Protein AF-A0A7W0UI77-F1 (afdb_monomer_lite)

pLDDT: mean 86.7, std 14.4, range [35.25, 97.12]

Structure (mmCIF, N/CA/C/O backbone):
data_AF-A0A7W0UI77-F1
#
_entry.id   AF-A0A7W0UI77-F1
#
loop_
_atom_site.group_PDB
_atom_site.id
_atom_site.type_symbol
_atom_site.label_atom_id
_atom_site.label_alt_id
_atom_site.label_comp_id
_atom_site.label_asym_id
_atom_site.label_entity_id
_atom_site.label_seq_id
_atom_site.pdbx_PDB_ins_code
_atom_site.Cartn_x
_atom_site.Cartn_y
_atom_site.Cartn_z
_atom_site.occupancy
_atom_site.B_iso_or_equiv
_atom_site.auth_seq_id
_atom_site.auth_comp_id
_atom_site.auth_asym_id
_atom_site.auth_atom_id
_atom_site.pdbx_PDB_model_num
ATOM 1 N N . MET A 1 1 ? -28.082 17.204 6.069 1.00 41.34 1 MET A N 1
ATOM 2 C CA . MET A 1 1 ? -27.143 16.348 6.825 1.00 41.34 1 MET A CA 1
ATOM 3 C C . MET A 1 1 ? -27.228 14.970 6.197 1.00 41.34 1 MET A C 1
ATOM 5 O O . MET A 1 1 ? -28.080 14.189 6.594 1.00 41.34 1 MET A O 1
ATOM 9 N N . ASN A 1 2 ? -26.470 14.737 5.125 1.00 35.25 2 ASN A N 1
ATOM 10 C CA . ASN A 1 2 ? -26.572 13.491 4.370 1.00 35.25 2 ASN A CA 1
ATOM 11 C C . ASN A 1 2 ? -25.598 12.475 4.951 1.00 35.25 2 ASN A C 1
ATOM 13 O O . ASN A 1 2 ? -24.449 12.805 5.237 1.00 35.25 2 ASN A O 1
ATOM 17 N N . ALA A 1 3 ? -26.126 11.277 5.182 1.00 41.31 3 ALA A N 1
ATOM 18 C CA . ALA A 1 3 ? -25.407 10.121 5.668 1.00 41.31 3 ALA A CA 1
ATOM 19 C C . ALA A 1 3 ? -24.147 9.891 4.823 1.00 41.31 3 ALA A C 1
ATOM 21 O O . ALA A 1 3 ? -24.226 9.795 3.603 1.00 41.31 3 ALA A O 1
ATOM 22 N N . THR A 1 4 ? -23.022 9.877 5.533 1.00 49.25 4 THR A N 1
ATOM 23 C CA . THR A 1 4 ? -21.712 9.316 5.210 1.00 49.25 4 THR A CA 1
ATOM 24 C C . THR A 1 4 ? -21.568 8.824 3.771 1.00 49.25 4 THR A C 1
ATOM 26 O O . THR A 1 4 ? -22.007 7.727 3.433 1.00 49.25 4 THR A O 1
ATOM 29 N N . GLU A 1 5 ? -20.903 9.622 2.936 1.00 45.97 5 GLU A N 1
ATOM 30 C CA . GLU A 1 5 ? -20.193 9.100 1.772 1.00 45.97 5 GLU A CA 1
ATOM 31 C C . GLU A 1 5 ? -19.288 7.967 2.268 1.00 45.97 5 GLU A C 1
ATOM 33 O O . GLU A 1 5 ? -18.252 8.200 2.893 1.00 45.97 5 GLU A O 1
ATOM 38 N N . ASP A 1 6 ? -19.730 6.729 2.056 1.00 52.91 6 ASP A N 1
ATOM 39 C CA . ASP A 1 6 ? -18.908 5.528 2.134 1.00 52.91 6 ASP A CA 1
ATOM 40 C C . ASP A 1 6 ? -17.866 5.649 1.019 1.00 52.91 6 ASP A C 1
ATOM 42 O O . ASP A 1 6 ? -17.996 5.094 -0.073 1.00 52.91 6 ASP A O 1
ATOM 46 N N . VAL A 1 7 ? -16.848 6.481 1.247 1.00 58.25 7 VAL A N 1
ATOM 47 C CA . VAL A 1 7 ? -15.640 6.461 0.435 1.00 58.25 7 VAL A CA 1
ATOM 48 C C . VAL A 1 7 ? -15.029 5.107 0.734 1.00 58.25 7 VAL A C 1
ATOM 50 O O . VAL A 1 7 ? -14.342 4.960 1.745 1.00 58.25 7 VAL A O 1
ATOM 53 N N . ARG A 1 8 ? -15.351 4.100 -0.087 1.00 67.00 8 ARG A N 1
ATOM 54 C CA . ARG A 1 8 ? -14.815 2.745 0.052 1.00 67.00 8 ARG A CA 1
ATOM 55 C C . ARG A 1 8 ? -13.307 2.853 0.228 1.00 67.00 8 ARG A C 1
ATOM 57 O O . ARG A 1 8 ? -12.580 3.175 -0.712 1.00 67.00 8 ARG A O 1
ATOM 64 N N . GLN A 1 9 ? -12.838 2.633 1.450 1.00 87.56 9 GLN A N 1
ATOM 65 C CA . GLN A 1 9 ? -11.420 2.646 1.747 1.00 87.56 9 GLN A CA 1
ATOM 66 C C . GLN A 1 9 ? -10.865 1.342 1.193 1.00 87.56 9 GLN A C 1
ATOM 68 O O . GLN A 1 9 ? -11.04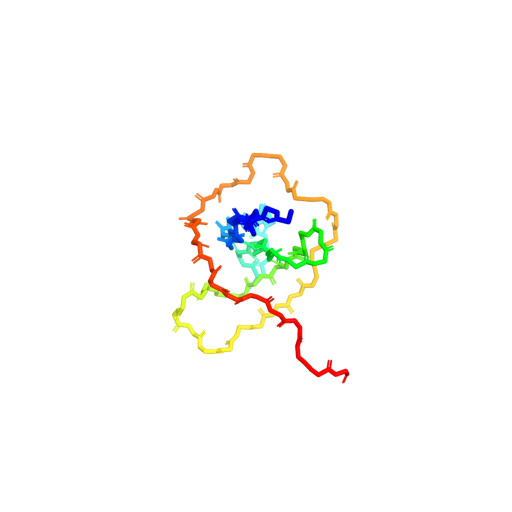6 0.290 1.792 1.00 87.56 9 GLN A O 1
ATOM 73 N N . ILE A 1 10 ? -10.267 1.388 0.006 1.00 92.94 10 ILE A N 1
ATOM 74 C CA . ILE A 1 10 ? -9.680 0.203 -0.616 1.00 92.94 10 ILE A CA 1
ATOM 75 C C . ILE A 1 10 ? -8.198 0.150 -0.263 1.00 92.94 10 ILE A C 1
ATOM 77 O O . ILE A 1 10 ? -7.444 1.084 -0.540 1.00 92.94 10 ILE A O 1
ATOM 81 N N . PHE A 1 11 ? -7.800 -0.954 0.356 1.00 93.31 11 PHE A N 1
ATOM 82 C CA . PHE A 1 11 ? -6.412 -1.365 0.474 1.00 93.31 11 PHE A CA 1
ATOM 83 C C . PHE A 1 11 ? -6.028 -2.137 -0.786 1.00 93.31 11 PHE A C 1
ATOM 85 O O . PHE A 1 11 ? -6.699 -3.105 -1.140 1.00 93.31 11 PHE A O 1
ATOM 92 N N . VAL A 1 12 ? -4.970 -1.700 -1.465 1.00 94.94 12 VAL A N 1
ATOM 93 C CA . VAL A 1 12 ? -4.527 -2.306 -2.727 1.00 94.94 12 VAL A CA 1
ATOM 94 C C . VAL A 1 12 ? -3.164 -2.947 -2.531 1.00 94.94 12 VAL A C 1
ATOM 96 O O . VAL A 1 12 ? -2.260 -2.319 -1.975 1.00 94.94 12 VAL A O 1
ATOM 99 N N . VAL A 1 13 ? -3.008 -4.167 -3.033 1.00 95.75 13 VAL A N 1
ATOM 100 C CA . VAL A 1 13 ? -1.733 -4.880 -3.113 1.00 95.75 13 VAL A CA 1
ATOM 101 C C . VAL A 1 13 ? -1.355 -5.025 -4.578 1.00 95.75 13 VAL A C 1
ATOM 103 O O . VAL A 1 13 ? -2.154 -5.494 -5.384 1.00 95.75 13 VAL A O 1
ATOM 106 N N . ALA A 1 14 ? -0.125 -4.661 -4.919 1.00 96.94 14 ALA A N 1
ATOM 107 C CA . ALA A 1 14 ? 0.432 -4.841 -6.250 1.00 96.94 14 ALA A CA 1
ATOM 108 C C . ALA A 1 14 ? 1.840 -5.430 -6.194 1.00 96.94 14 ALA A C 1
ATOM 110 O O . ALA A 1 14 ? 2.494 -5.425 -5.147 1.00 96.94 14 ALA A O 1
ATOM 111 N N . ARG A 1 15 ? 2.322 -5.925 -7.330 1.00 96.75 15 ARG A N 1
ATOM 112 C CA . ARG A 1 15 ? 3.718 -6.333 -7.480 1.00 96.75 15 ARG A CA 1
ATOM 113 C C . ARG A 1 15 ? 4.623 -5.103 -7.549 1.00 96.75 15 ARG A C 1
ATOM 115 O O . ARG A 1 15 ? 4.307 -4.135 -8.238 1.00 96.75 15 ARG A 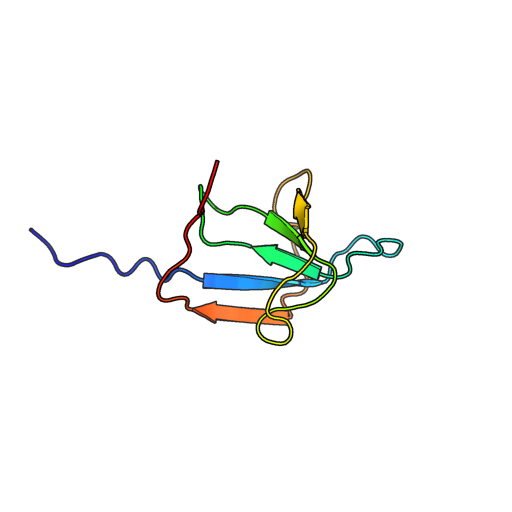O 1
ATOM 122 N N . ASN A 1 16 ? 5.748 -5.138 -6.838 1.00 95.94 16 ASN A N 1
ATOM 123 C CA . ASN A 1 16 ? 6.774 -4.111 -6.979 1.00 95.94 16 ASN A CA 1
ATOM 124 C C . ASN A 1 16 ? 7.492 -4.285 -8.329 1.00 95.94 16 ASN A C 1
ATOM 126 O O . ASN A 1 16 ? 8.033 -5.367 -8.562 1.00 95.94 16 ASN A O 1
ATOM 130 N N . PRO A 1 17 ? 7.508 -3.265 -9.211 1.00 93.31 17 PRO A N 1
ATOM 131 C CA . PRO A 1 17 ? 8.213 -3.344 -10.491 1.00 93.31 17 PRO A CA 1
ATOM 132 C C . PRO A 1 17 ? 9.743 -3.395 -10.355 1.00 93.31 17 PRO A C 1
ATOM 134 O O . PRO A 1 17 ? 10.421 -3.729 -11.318 1.00 93.31 17 PRO A O 1
ATOM 137 N N . GLU A 1 18 ? 10.307 -3.065 -9.190 1.00 91.81 18 GLU A N 1
ATOM 138 C CA . GLU A 1 18 ? 11.752 -3.158 -8.955 1.00 91.81 18 GLU A CA 1
ATOM 139 C C . GLU A 1 18 ? 12.198 -4.620 -8.778 1.00 91.81 18 GLU A C 1
ATOM 141 O O . GLU A 1 18 ? 12.065 -5.193 -7.693 1.00 91.81 18 GLU A O 1
ATOM 146 N N . GLU A 1 19 ? 12.759 -5.211 -9.834 1.00 85.19 19 GLU A N 1
ATOM 147 C CA . GLU A 1 19 ? 13.094 -6.644 -9.912 1.00 85.19 19 GLU A CA 1
ATOM 148 C C . GLU A 1 19 ? 14.093 -7.116 -8.837 1.00 85.19 19 GLU A C 1
ATOM 150 O O . GLU A 1 19 ? 13.934 -8.204 -8.283 1.00 85.19 19 GLU A O 1
ATOM 155 N N . ASP A 1 20 ? 15.075 -6.286 -8.472 1.00 90.12 20 ASP A N 1
ATOM 156 C CA . ASP A 1 20 ? 16.102 -6.615 -7.466 1.00 90.12 20 ASP A CA 1
ATOM 157 C C . ASP A 1 20 ? 15.692 -6.275 -6.018 1.00 90.12 20 ASP A C 1
ATOM 159 O O . ASP A 1 20 ? 16.477 -6.410 -5.069 1.00 90.12 20 ASP A O 1
ATOM 163 N N . SER A 1 21 ? 14.458 -5.808 -5.810 1.00 93.12 21 SER A N 1
ATOM 164 C CA . SER A 1 21 ? 13.991 -5.391 -4.492 1.00 93.12 21 SER A CA 1
ATOM 165 C C . SER A 1 21 ? 13.685 -6.584 -3.585 1.00 93.12 21 SER A C 1
ATOM 167 O O . SER A 1 21 ? 12.907 -7.478 -3.911 1.00 93.12 21 SER A O 1
ATOM 169 N N . LYS A 1 22 ? 14.196 -6.544 -2.346 1.00 95.50 22 LYS A N 1
ATOM 170 C CA . LYS A 1 22 ? 13.800 -7.486 -1.275 1.00 95.50 22 LYS A CA 1
ATOM 171 C C . LYS A 1 22 ? 12.378 -7.239 -0.747 1.00 95.50 22 LYS A C 1
ATOM 173 O O . LYS A 1 22 ? 11.942 -7.930 0.176 1.00 95.50 22 LYS A O 1
ATOM 178 N N . LEU A 1 23 ? 11.688 -6.231 -1.279 1.00 96.88 23 LEU A N 1
ATOM 179 C CA . LEU A 1 23 ? 10.320 -5.848 -0.947 1.00 96.88 23 LEU A CA 1
ATOM 180 C C . LEU A 1 23 ? 9.456 -6.022 -2.207 1.00 96.88 23 LEU A C 1
ATOM 182 O O . LEU A 1 23 ? 9.279 -5.059 -2.957 1.00 96.88 23 LEU A O 1
ATOM 186 N N . PRO A 1 24 ? 8.969 -7.245 -2.479 1.00 96.12 24 PRO A N 1
ATOM 187 C CA . PRO A 1 24 ? 8.361 -7.595 -3.763 1.00 96.12 24 PRO A CA 1
ATOM 188 C C . PRO A 1 24 ? 6.937 -7.056 -3.954 1.00 96.12 24 PRO A C 1
ATOM 190 O O . PRO A 1 24 ? 6.353 -7.251 -5.019 1.00 96.12 24 PRO A O 1
ATOM 193 N N . PHE A 1 25 ? 6.367 -6.383 -2.951 1.00 96.69 25 PHE A N 1
ATOM 194 C CA . PHE A 1 25 ? 4.997 -5.878 -2.990 1.00 96.69 25 PHE A CA 1
ATOM 195 C C . PHE A 1 25 ? 4.943 -4.362 -2.818 1.00 96.69 25 PHE A C 1
ATOM 197 O O . PHE A 1 25 ? 5.734 -3.789 -2.068 1.00 96.69 25 PHE A O 1
ATOM 204 N N . LEU A 1 26 ? 3.959 -3.733 -3.457 1.00 96.88 26 LEU A N 1
ATOM 205 C CA . LEU A 1 26 ? 3.504 -2.377 -3.170 1.00 96.88 26 LEU A CA 1
ATOM 206 C C . LEU A 1 26 ? 2.142 -2.431 -2.484 1.00 96.88 26 LEU A C 1
ATOM 208 O O . LEU A 1 26 ? 1.258 -3.177 -2.899 1.00 96.88 26 LEU A O 1
ATOM 212 N N . LEU A 1 27 ? 1.972 -1.614 -1.452 1.00 95.19 27 LEU A N 1
ATOM 213 C CA . LEU A 1 27 ? 0.729 -1.455 -0.709 1.00 95.19 27 LEU A CA 1
ATOM 214 C C . LEU A 1 27 ? 0.229 -0.023 -0.884 1.00 95.19 27 LEU A C 1
ATOM 216 O O . LEU A 1 27 ? 0.954 0.909 -0.532 1.00 95.19 27 LEU A O 1
ATOM 220 N N . ARG A 1 28 ? -1.003 0.161 -1.372 1.00 94.62 28 ARG A N 1
ATOM 221 C CA . ARG A 1 28 ? -1.699 1.456 -1.335 1.00 94.62 28 ARG A CA 1
ATOM 222 C C . ARG A 1 28 ? -2.638 1.471 -0.145 1.00 94.62 28 ARG A C 1
ATOM 224 O O . ARG A 1 28 ? -3.644 0.759 -0.126 1.00 94.62 28 ARG A O 1
ATOM 231 N N . LEU A 1 29 ? -2.308 2.281 0.851 1.00 93.06 29 LEU A N 1
ATOM 232 C CA . LEU A 1 29 ? -3.157 2.476 2.014 1.00 93.06 29 LEU A CA 1
ATOM 233 C C . LEU A 1 29 ? -4.176 3.582 1.716 1.00 93.06 29 LEU A C 1
ATOM 235 O O . LEU A 1 29 ? -3.790 4.640 1.213 1.00 93.06 29 LEU A O 1
ATOM 239 N N . PRO A 1 30 ? -5.459 3.405 2.076 1.00 92.31 30 PRO A N 1
ATOM 240 C CA . PRO A 1 30 ? -6.460 4.468 2.019 1.00 92.31 30 PRO A CA 1
ATOM 241 C C . PRO A 1 30 ? -6.269 5.446 3.196 1.00 92.31 30 PRO A C 1
ATOM 243 O O . PRO A 1 30 ? -7.157 5.656 4.019 1.00 92.31 30 PRO A O 1
ATOM 246 N N . LEU A 1 31 ? -5.064 6.012 3.296 1.00 89.50 31 LEU A N 1
ATOM 247 C CA . LEU A 1 31 ? -4.600 6.926 4.336 1.00 89.50 31 LEU A CA 1
ATOM 248 C C . LEU A 1 31 ? -3.905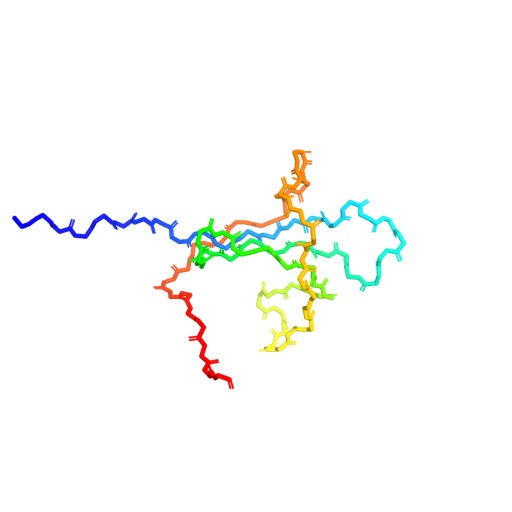 8.121 3.703 1.00 89.50 31 LEU A C 1
ATOM 250 O O . LEU A 1 31 ? -3.165 7.947 2.738 1.00 89.50 31 LEU A O 1
ATOM 254 N N . GLU A 1 32 ? -4.103 9.309 4.282 1.00 81.50 32 GLU A N 1
ATOM 255 C CA . GLU A 1 32 ? -3.305 10.511 3.977 1.00 81.50 32 GLU A CA 1
ATOM 256 C C . GLU A 1 32 ? -3.234 10.828 2.465 1.00 81.50 32 GLU A C 1
ATOM 258 O O . GLU A 1 32 ? -2.219 11.292 1.962 1.00 81.50 32 GLU A O 1
ATOM 263 N N . GLY A 1 33 ? -4.314 10.555 1.721 1.00 79.06 33 GLY A N 1
ATOM 264 C CA . GLY A 1 33 ? -4.376 10.780 0.270 1.00 79.06 33 GLY A CA 1
ATOM 265 C C . GLY A 1 33 ? -3.836 9.639 -0.603 1.00 79.06 33 GLY A C 1
ATOM 266 O O . GLY A 1 33 ? -3.825 9.783 -1.820 1.00 79.06 33 GLY A O 1
ATOM 267 N N . GLY A 1 34 ? -3.451 8.498 -0.018 1.00 85.88 34 GLY A N 1
ATOM 268 C CA . GLY A 1 34 ? -3.031 7.297 -0.748 1.00 85.88 34 GLY A CA 1
ATOM 269 C C . GLY A 1 34 ? -1.591 6.863 -0.474 1.00 85.88 34 GLY A C 1
ATOM 270 O O . GLY A 1 34 ? -0.866 6.582 -1.424 1.00 85.88 34 GLY A O 1
ATOM 271 N N . LEU A 1 35 ? -1.170 6.819 0.796 1.00 91.94 35 LEU A N 1
ATOM 272 C CA . LEU A 1 35 ? 0.179 6.402 1.202 1.00 91.94 35 LEU A CA 1
ATOM 273 C C . LEU A 1 35 ? 0.597 5.074 0.542 1.00 91.94 35 LEU A C 1
ATOM 275 O O . LEU A 1 35 ? -0.092 4.060 0.685 1.00 91.94 35 LEU A O 1
ATOM 279 N N . VAL A 1 36 ? 1.750 5.079 -0.134 1.00 94.94 36 VAL A N 1
ATOM 280 C CA . VAL A 1 36 ? 2.315 3.909 -0.819 1.00 94.94 36 VAL A CA 1
ATOM 281 C C . VAL A 1 36 ? 3.540 3.388 -0.077 1.00 94.94 36 VAL A C 1
ATOM 283 O O . VAL A 1 36 ? 4.458 4.143 0.251 1.00 94.94 36 VAL A O 1
ATOM 286 N N . LEU A 1 37 ? 3.570 2.080 0.166 1.00 95.50 37 LEU A N 1
ATOM 287 C CA . LEU A 1 37 ? 4.673 1.401 0.840 1.00 95.50 37 LEU A CA 1
ATOM 288 C C . LEU A 1 37 ? 5.170 0.219 0.007 1.00 95.50 37 LEU A C 1
ATOM 290 O O . LEU A 1 37 ? 4.365 -0.558 -0.497 1.00 95.50 37 LEU A O 1
ATOM 294 N N . LYS A 1 38 ? 6.487 0.024 -0.057 1.00 97.12 38 LYS A N 1
ATOM 295 C CA . LYS A 1 38 ? 7.098 -1.262 -0.411 1.00 97.12 38 LYS A CA 1
ATOM 296 C C . LYS A 1 38 ? 6.982 -2.202 0.787 1.00 97.12 38 LYS A C 1
ATOM 298 O O . LYS A 1 38 ? 7.232 -1.775 1.915 1.00 97.12 38 LYS A O 1
ATOM 303 N N . ALA A 1 39 ? 6.655 -3.469 0.568 1.00 96.62 39 ALA A N 1
ATOM 304 C CA . ALA A 1 39 ? 6.435 -4.443 1.634 1.00 96.62 39 ALA A CA 1
ATOM 305 C C . ALA A 1 39 ? 7.107 -5.789 1.352 1.00 96.62 39 ALA A C 1
ATOM 307 O O . ALA A 1 39 ? 7.254 -6.211 0.204 1.00 96.62 39 ALA A O 1
ATOM 308 N N . ARG A 1 40 ? 7.518 -6.471 2.430 1.00 96.06 40 ARG A N 1
ATOM 309 C CA . ARG A 1 40 ? 8.167 -7.790 2.341 1.00 96.06 40 ARG A CA 1
ATOM 310 C C . ARG A 1 40 ? 7.187 -8.950 2.136 1.00 96.06 40 ARG A C 1
ATOM 312 O O . ARG A 1 40 ? 7.583 -9.982 1.613 1.00 96.06 40 ARG A O 1
ATOM 319 N N . ASP A 1 41 ? 5.944 -8.793 2.577 1.00 94.44 41 ASP A N 1
ATOM 320 C CA . ASP A 1 41 ? 4.873 -9.785 2.431 1.00 94.44 41 ASP A CA 1
ATOM 321 C C . ASP A 1 41 ? 3.519 -9.065 2.316 1.00 94.44 41 ASP A C 1
ATOM 323 O O . ASP A 1 41 ? 3.470 -7.832 2.367 1.00 94.44 41 ASP A O 1
ATOM 327 N N . THR A 1 42 ? 2.428 -9.818 2.182 1.00 90.69 42 THR A N 1
ATOM 328 C CA . THR A 1 42 ? 1.068 -9.281 2.075 1.00 90.69 42 THR A CA 1
ATOM 329 C C . THR A 1 42 ? 0.271 -9.530 3.357 1.00 90.69 42 THR A C 1
ATOM 331 O O . THR A 1 42 ? 0.480 -10.491 4.103 1.00 90.69 42 THR A O 1
ATOM 334 N N . TRP A 1 43 ? -0.658 -8.626 3.656 1.00 81.44 43 TRP A N 1
ATOM 335 C CA . TRP A 1 43 ? -1.654 -8.817 4.713 1.00 81.44 43 TRP A CA 1
ATOM 336 C C . TRP A 1 43 ? -2.884 -9.518 4.107 1.00 81.44 43 TRP A C 1
ATOM 338 O O . TRP A 1 43 ? -3.163 -9.241 2.944 1.00 81.44 43 TRP A O 1
ATOM 348 N N . PRO A 1 44 ? -3.618 -10.404 4.821 1.00 80.00 44 PRO A N 1
ATOM 349 C CA . PRO A 1 44 ? -3.561 -10.737 6.254 1.00 80.00 44 PRO A CA 1
ATOM 350 C C . PRO A 1 44 ? -2.638 -11.891 6.664 1.00 80.00 44 PRO A C 1
ATOM 352 O O . PRO A 1 44 ? -2.718 -12.342 7.808 1.00 80.00 44 PRO A O 1
ATOM 355 N N . ARG A 1 45 ? -1.742 -12.381 5.794 1.00 80.50 45 ARG A N 1
ATOM 356 C CA . ARG A 1 45 ? -0.920 -13.566 6.117 1.00 80.50 45 ARG A CA 1
ATOM 357 C C . ARG A 1 45 ? 0.025 -13.375 7.306 1.00 80.50 45 ARG A C 1
ATOM 359 O O . ARG A 1 45 ? 0.334 -14.347 7.989 1.00 80.50 45 ARG A O 1
ATOM 366 N N . SER A 1 46 ? 0.456 -12.142 7.575 1.00 81.75 46 SER A N 1
ATOM 367 C CA . SER A 1 46 ? 1.308 -11.794 8.717 1.00 81.75 46 SER A CA 1
ATOM 368 C C . SER A 1 46 ? 0.731 -10.627 9.522 1.00 81.75 46 SER A C 1
ATOM 370 O O . SER A 1 46 ? 0.307 -9.620 8.959 1.00 81.75 46 SER A O 1
ATOM 372 N N . ALA A 1 47 ? 0.776 -10.719 10.857 1.00 84.50 47 ALA A N 1
ATOM 373 C CA . ALA A 1 47 ? 0.267 -9.674 11.759 1.00 84.50 47 ALA A CA 1
ATOM 374 C C . ALA A 1 47 ? 1.133 -8.398 11.791 1.00 84.50 47 ALA A C 1
ATOM 376 O O . ALA A 1 47 ? 0.677 -7.343 12.229 1.00 84.50 47 ALA A O 1
ATOM 377 N N . ARG A 1 48 ? 2.399 -8.495 11.367 1.00 88.25 48 ARG A N 1
ATOM 378 C CA . ARG A 1 48 ? 3.335 -7.374 11.230 1.00 88.25 48 ARG A CA 1
ATOM 379 C C . ARG A 1 48 ? 4.140 -7.578 9.961 1.00 88.25 48 ARG A C 1
ATOM 381 O O . ARG A 1 48 ? 4.730 -8.639 9.775 1.00 88.25 48 ARG A O 1
ATOM 388 N N . ILE A 1 49 ? 4.176 -6.560 9.118 1.00 92.81 49 ILE A N 1
ATOM 389 C CA . ILE A 1 49 ? 4.894 -6.586 7.848 1.00 92.81 49 ILE A CA 1
ATOM 390 C C . ILE A 1 49 ? 5.909 -5.454 7.890 1.00 92.81 49 ILE A C 1
ATOM 392 O O . ILE A 1 49 ? 5.586 -4.338 8.292 1.00 92.81 49 ILE A O 1
ATOM 396 N N . TYR A 1 50 ? 7.154 -5.762 7.530 1.00 94.25 50 TYR A N 1
ATOM 397 C CA . TYR A 1 50 ? 8.158 -4.726 7.336 1.00 94.25 50 TYR A CA 1
ATOM 398 C C . TYR A 1 50 ? 7.839 -3.958 6.053 1.00 94.25 50 TYR A C 1
ATOM 400 O O . TYR A 1 50 ? 7.680 -4.574 4.993 1.00 94.25 50 TYR A O 1
ATOM 408 N N . CYS A 1 51 ? 7.787 -2.633 6.172 1.00 95.06 51 CYS A N 1
ATOM 409 C CA . CYS A 1 51 ? 7.476 -1.723 5.083 1.00 95.06 51 CYS A CA 1
ATOM 410 C C . CYS A 1 51 ? 8.533 -0.621 4.968 1.00 95.06 51 CYS A C 1
ATOM 412 O O . CYS A 1 51 ? 9.095 -0.184 5.972 1.00 95.06 51 CYS A O 1
ATOM 414 N N . HIS A 1 52 ? 8.740 -0.140 3.746 1.00 95.56 52 HIS A N 1
ATOM 415 C CA . HIS A 1 52 ? 9.538 1.042 3.432 1.00 95.56 52 HIS A CA 1
ATOM 416 C C . HIS A 1 52 ? 8.678 2.012 2.606 1.00 95.56 52 HIS A C 1
ATOM 418 O O . HIS A 1 52 ? 7.932 1.543 1.747 1.00 95.56 52 HIS A O 1
ATOM 424 N N . PRO A 1 53 ? 8.766 3.340 2.809 1.00 94.50 53 PRO A N 1
ATOM 425 C CA . PRO A 1 53 ? 8.208 4.317 1.874 1.00 94.50 53 PRO A CA 1
ATOM 426 C C . PRO A 1 53 ? 8.543 3.994 0.413 1.00 94.50 53 PRO A C 1
ATOM 428 O O . PRO A 1 53 ? 9.692 3.669 0.105 1.00 94.50 53 PRO A O 1
ATOM 431 N N . PHE A 1 54 ? 7.554 4.081 -0.474 1.00 94.50 54 PHE A N 1
ATOM 432 C CA . PHE A 1 54 ? 7.803 4.099 -1.912 1.00 94.50 54 PHE A CA 1
ATOM 433 C C . PHE A 1 54 ? 8.047 5.546 -2.347 1.00 94.50 54 PHE A C 1
ATOM 435 O O . PHE A 1 54 ? 7.192 6.407 -2.147 1.00 94.50 54 PHE A O 1
ATOM 442 N N . GLU A 1 55 ? 9.224 5.825 -2.902 1.00 88.75 55 GLU A N 1
ATOM 443 C CA . GLU A 1 55 ? 9.570 7.162 -3.380 1.00 88.75 55 GLU A CA 1
ATOM 444 C C . GLU A 1 55 ? 8.985 7.365 -4.779 1.00 88.75 55 GLU A C 1
ATOM 446 O O . GLU A 1 55 ? 9.503 6.844 -5.763 1.00 88.75 55 GLU A O 1
ATOM 451 N N . GLY A 1 56 ? 7.870 8.093 -4.860 1.00 86.56 56 GLY A N 1
ATOM 452 C CA . GLY A 1 56 ? 7.205 8.416 -6.120 1.00 86.56 56 GLY A CA 1
ATOM 453 C C . GLY A 1 56 ? 5.694 8.214 -6.077 1.00 86.56 56 GLY A C 1
ATOM 454 O O . GLY A 1 56 ? 5.111 7.869 -5.048 1.00 86.56 56 GLY A O 1
ATOM 455 N N . ALA A 1 57 ? 5.054 8.454 -7.218 1.00 90.00 57 ALA A N 1
ATOM 456 C CA . ALA A 1 57 ? 3.640 8.156 -7.405 1.00 90.00 57 ALA A CA 1
ATOM 457 C C . ALA A 1 57 ? 3.422 6.651 -7.614 1.00 90.00 57 ALA A C 1
ATOM 459 O O . ALA A 1 57 ? 4.336 5.925 -7.998 1.00 90.00 57 ALA A O 1
ATOM 460 N N . TRP A 1 58 ? 2.191 6.188 -7.397 1.00 92.31 58 TRP A N 1
ATOM 461 C CA . TRP A 1 58 ? 1.803 4.822 -7.740 1.00 92.31 58 TRP A CA 1
ATOM 462 C C . TRP A 1 58 ? 2.151 4.507 -9.211 1.00 92.31 58 TRP A C 1
ATOM 464 O O . TRP A 1 58 ? 1.763 5.296 -10.077 1.00 92.31 58 TRP A O 1
ATOM 474 N N . PRO A 1 59 ? 2.851 3.396 -9.520 1.00 93.38 59 PRO A N 1
ATOM 475 C CA . PRO A 1 59 ? 3.281 3.118 -10.888 1.00 93.38 59 PRO A CA 1
ATOM 476 C C . PRO A 1 59 ? 2.100 2.899 -11.837 1.00 93.38 59 PRO A C 1
ATOM 478 O O . PRO A 1 59 ? 1.189 2.113 -11.552 1.00 93.38 59 PRO A O 1
ATOM 481 N N . GLU A 1 60 ? 2.136 3.555 -12.995 1.00 90.88 60 GLU A N 1
ATOM 482 C CA . GLU A 1 60 ? 1.187 3.288 -14.074 1.00 90.88 60 GLU A CA 1
ATOM 483 C C . GLU A 1 60 ? 1.390 1.855 -14.585 1.00 90.88 60 GLU A C 1
ATOM 485 O O . GLU A 1 60 ? 2.492 1.465 -14.961 1.00 90.88 60 GLU A O 1
ATOM 490 N N . GLY A 1 61 ? 0.327 1.048 -14.551 1.00 88.75 61 GLY A N 1
ATOM 491 C CA . GLY A 1 61 ? 0.387 -0.361 -14.950 1.00 88.75 61 GLY A CA 1
ATOM 492 C C . GLY A 1 61 ? 0.924 -1.321 -13.884 1.00 88.75 61 GLY A C 1
ATOM 493 O O . GLY A 1 61 ? 1.235 -2.460 -14.224 1.00 88.75 61 GLY A O 1
ATOM 494 N N . ALA A 1 62 ? 1.022 -0.905 -12.613 1.00 93.56 62 ALA A N 1
ATOM 495 C CA . ALA A 1 62 ? 1.334 -1.831 -11.524 1.00 93.56 62 ALA A CA 1
ATOM 496 C C . ALA A 1 62 ? 0.385 -3.045 -11.552 1.00 93.56 62 ALA A C 1
ATOM 498 O O . ALA A 1 62 ? -0.837 -2.884 -11.568 1.00 93.56 62 ALA A O 1
ATOM 499 N N . GLU A 1 63 ? 0.950 -4.255 -11.542 1.00 96.75 63 GLU A N 1
ATOM 500 C CA . GLU A 1 63 ? 0.181 -5.501 -11.515 1.00 96.75 63 GLU A CA 1
ATOM 501 C C . GLU A 1 63 ? -0.552 -5.612 -10.176 1.00 96.75 63 GLU A C 1
ATOM 503 O O . GLU A 1 63 ? 0.063 -5.900 -9.146 1.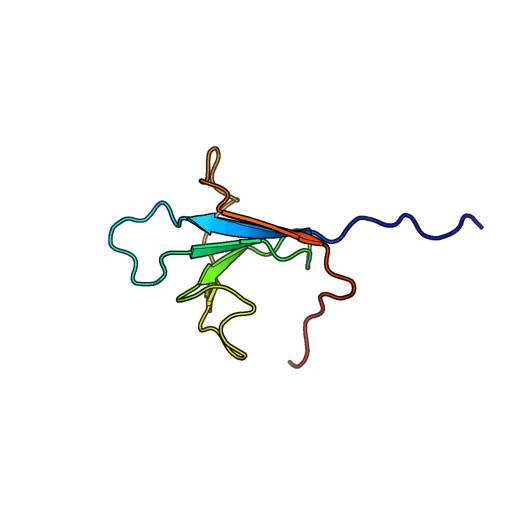00 96.75 63 GLU A O 1
ATOM 508 N N . ILE A 1 64 ? -1.860 -5.349 -10.186 1.00 96.56 64 ILE A N 1
ATOM 509 C CA . ILE A 1 64 ? -2.710 -5.456 -9.000 1.00 96.56 64 ILE A CA 1
ATOM 510 C C . ILE A 1 64 ? -2.939 -6.932 -8.683 1.00 96.56 64 ILE A C 1
ATOM 512 O O . ILE A 1 64 ? -3.446 -7.688 -9.508 1.00 96.56 64 ILE A O 1
ATOM 516 N N . LEU A 1 65 ? -2.576 -7.323 -7.465 1.00 95.75 65 LEU A N 1
ATOM 517 C CA . LEU A 1 65 ? -2.739 -8.677 -6.947 1.00 95.75 65 LEU A CA 1
ATOM 518 C C . LEU A 1 65 ? -4.014 -8.807 -6.109 1.00 95.75 65 LEU A C 1
ATOM 520 O O . LEU A 1 65 ? -4.646 -9.859 -6.119 1.00 95.75 65 LEU A O 1
ATOM 524 N N . GLU A 1 66 ? -4.381 -7.753 -5.372 1.00 94.31 66 GLU A N 1
ATOM 525 C CA . GL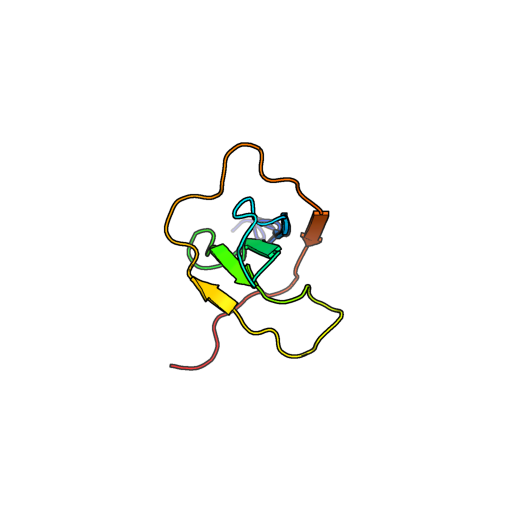U A 1 66 ? -5.560 -7.751 -4.503 1.00 94.31 66 GLU A CA 1
ATOM 526 C C . GLU A 1 66 ? -6.111 -6.333 -4.287 1.00 94.31 66 GLU A C 1
ATOM 528 O O . GLU A 1 66 ? -5.353 -5.371 -4.138 1.00 94.31 66 GLU A O 1
ATOM 533 N N . GLU A 1 67 ? -7.437 -6.226 -4.200 1.00 94.12 67 GLU A N 1
ATOM 534 C CA . GLU A 1 67 ? -8.155 -5.034 -3.749 1.00 94.12 67 GLU A CA 1
ATOM 535 C C . GLU A 1 67 ? -9.131 -5.423 -2.638 1.00 94.12 67 GLU A C 1
ATOM 537 O O . GLU A 1 67 ? -10.117 -6.125 -2.869 1.00 94.12 67 GLU A O 1
ATOM 542 N N . THR A 1 68 ? -8.868 -4.945 -1.425 1.00 91.81 68 THR A N 1
ATOM 543 C CA . THR A 1 68 ? -9.631 -5.321 -0.235 1.00 91.81 68 THR A CA 1
ATOM 544 C C . THR A 1 68 ? -10.301 -4.087 0.371 1.00 91.81 68 THR A C 1
ATOM 546 O O . THR A 1 68 ? -9.604 -3.149 0.773 1.00 91.81 68 THR A O 1
ATOM 549 N N . PRO A 1 69 ? -11.644 -4.043 0.477 1.00 91.94 69 PRO A N 1
ATOM 550 C CA . PRO A 1 69 ? -12.318 -2.980 1.207 1.00 91.94 69 PRO A CA 1
ATOM 551 C C . PRO A 1 69 ? -11.996 -3.094 2.698 1.00 91.94 69 PRO A C 1
ATOM 553 O O . PRO A 1 69 ? -12.107 -4.168 3.293 1.00 91.94 69 PRO A O 1
ATOM 556 N N . VAL A 1 70 ? -11.620 -1.980 3.319 1.00 89.06 70 VAL A N 1
ATOM 557 C CA . VAL A 1 70 ? -11.316 -1.918 4.747 1.00 89.06 70 VAL A CA 1
ATOM 558 C C . VAL A 1 70 ? -12.329 -1.057 5.485 1.00 89.06 70 VAL A C 1
ATOM 560 O O . VAL A 1 70 ? -12.707 0.024 5.047 1.00 89.06 70 VAL A O 1
ATOM 563 N N . VAL A 1 71 ? -12.749 -1.540 6.654 1.00 89.81 71 VAL A N 1
ATOM 564 C CA . VAL A 1 71 ? -13.677 -0.821 7.544 1.00 89.81 71 VAL A CA 1
ATOM 565 C C . VAL A 1 71 ? -12.957 0.301 8.302 1.00 89.81 71 VAL A C 1
ATOM 567 O O . VAL A 1 71 ? -13.560 1.290 8.705 1.00 89.81 71 VAL A O 1
ATOM 570 N N . SER A 1 72 ? -11.652 0.147 8.536 1.00 87.31 72 SER A N 1
ATOM 571 C CA . SER A 1 72 ? -10.836 1.147 9.215 1.00 87.31 72 SER A CA 1
ATOM 572 C C . SER A 1 72 ? -9.380 1.026 8.790 1.00 87.31 72 SER A C 1
ATOM 574 O O . SER A 1 72 ? -8.759 -0.021 8.973 1.00 87.31 72 SER A O 1
ATOM 576 N N . CYS A 1 73 ? -8.816 2.129 8.307 1.00 89.88 73 CYS A N 1
ATOM 577 C CA . CYS A 1 73 ? -7.379 2.324 8.206 1.00 89.88 73 CYS A CA 1
ATOM 578 C C . CYS A 1 73 ? -7.017 3.568 9.021 1.00 89.88 73 CYS A C 1
ATOM 580 O O . CYS A 1 73 ? -7.638 4.617 8.860 1.00 89.88 73 CYS A O 1
ATOM 582 N N . ARG A 1 74 ? -6.040 3.477 9.931 1.00 89.12 74 ARG A N 1
ATOM 583 C CA . ARG A 1 74 ? -5.566 4.637 10.708 1.00 89.12 74 ARG A CA 1
ATOM 584 C C . ARG A 1 74 ? -4.113 4.483 11.119 1.00 89.12 74 ARG A C 1
ATOM 586 O O . ARG A 1 74 ? -3.699 3.400 11.532 1.00 89.12 74 ARG A O 1
ATOM 593 N N . ARG A 1 75 ? -3.376 5.593 11.112 1.00 88.19 75 ARG A N 1
ATOM 594 C CA . ARG A 1 75 ? -2.081 5.681 11.788 1.00 88.19 75 ARG A CA 1
ATOM 595 C C . ARG A 1 75 ? -2.304 5.638 13.301 1.00 88.19 75 ARG A C 1
ATOM 597 O O . ARG A 1 75 ? -3.216 6.283 13.820 1.00 88.19 75 ARG A O 1
ATOM 604 N N . ARG A 1 76 ? -1.494 4.859 14.015 1.00 88.81 76 ARG A N 1
ATOM 605 C CA . ARG A 1 76 ? -1.461 4.850 15.483 1.00 88.81 76 ARG A CA 1
ATOM 606 C C . ARG A 1 76 ? -0.029 5.061 15.956 1.00 88.81 76 ARG A C 1
ATOM 608 O O . ARG A 1 76 ? 0.880 4.468 15.390 1.00 88.81 76 ARG A O 1
ATOM 615 N N . GLY A 1 77 ? 0.127 5.842 17.022 1.00 85.44 77 GLY A N 1
ATOM 616 C CA . GLY A 1 77 ? 1.434 6.236 17.553 1.00 85.44 77 GLY A CA 1
ATO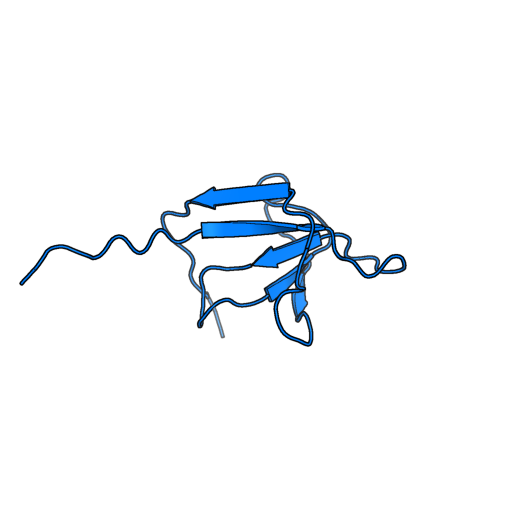M 617 C C . GLY A 1 77 ? 1.977 7.525 16.926 1.00 85.44 77 GLY A C 1
ATOM 618 O O . GLY A 1 77 ? 1.392 8.056 15.975 1.00 85.44 77 GLY A O 1
ATOM 619 N N . ALA A 1 78 ? 3.074 8.012 17.507 1.00 57.06 78 ALA A N 1
ATOM 620 C CA . ALA A 1 78 ? 3.903 9.126 17.055 1.00 57.06 78 ALA A CA 1
ATOM 621 C C . ALA A 1 78 ? 5.368 8.681 17.091 1.00 57.06 78 ALA A C 1
ATOM 623 O O . ALA A 1 78 ? 5.705 7.923 18.032 1.00 57.06 78 ALA A O 1
#

Secondary structure (DSSP, 8-state):
--------EEEEEEE-S-TT-S--EEEE-SSTTT-EEEESS-TTT-SS--EEE--SSPPTT--EEEEEEES-------

Sequence (78 aa):
MNATEDVRQIFVVARNPEEDSKLPFLLRLPLEGGLVLKARDTWPRSARIYCHPFEGAWPEGAEILEETPVVSCRRRGA

Foldseek 3Di:
DDPDPPPQFKWWKFADPPPPDCQGIWIFGSPPPTFIWRWNDDPPVDPDIDTDGDPDDDDDPTGTPDIDGDPDDDDDDD

Radius of gyration: 13.52 Å; chains: 1; bounding box: 43×30×32 Å